Protein AF-A0A940IRR5-F1 (afdb_monomer_lite)

Foldseek 3Di:
DDDDDPPDPPFLDDLVLLLVQCVVCVVVVHHSALVSSQCCCCPVVVRPDRGDSVVSVVSNVVSVVVVVVVVVVVVVVPDDPVVVVVVVVVVVVVVVVVVVVVVVPPPPPDD

pLDDT: mean 82.93, std 15.37, range [36.69, 94.88]

Sequence (111 aa):
MTTKSNAGRPKSYSESQVAKAIGDLAMRGMEPSVENVKRHLREEQHLAINPRPEALQTMIEDILTREKEERTLRQIEALPSQATGAIDQTCELVRRQLLLGFAEGSPSTLF

Radius of gyration: 24.72 Å; chains: 1; bounding box: 40×45×76 Å

Structure (mmCIF, N/CA/C/O backbone):
data_AF-A0A940IRR5-F1
#
_entry.id   AF-A0A940IRR5-F1
#
loop_
_atom_site.group_PDB
_atom_site.id
_atom_site.type_symbol
_atom_site.label_atom_id
_atom_site.label_alt_id
_atom_site.label_comp_id
_atom_site.label_asym_id
_atom_site.label_entity_id
_atom_site.label_seq_id
_atom_site.pdbx_PDB_ins_code
_atom_site.Cartn_x
_atom_site.Cartn_y
_atom_site.Cartn_z
_atom_site.occupancy
_atom_site.B_iso_or_equiv
_atom_site.auth_seq_id
_atom_site.auth_comp_id
_atom_site.auth_asym_id
_atom_site.auth_atom_id
_atom_site.pdbx_PDB_model_num
ATOM 1 N N . MET A 1 1 ? 5.705 33.213 0.807 1.00 36.94 1 MET A N 1
ATOM 2 C CA . MET A 1 1 ? 6.625 32.167 1.301 1.00 36.94 1 MET A CA 1
ATOM 3 C C . MET A 1 1 ? 6.922 31.226 0.145 1.00 36.94 1 MET A C 1
ATOM 5 O O . MET A 1 1 ? 6.002 30.589 -0.341 1.00 36.94 1 MET A O 1
ATOM 9 N N . THR A 1 2 ? 8.148 31.231 -0.375 1.00 36.69 2 THR A N 1
ATOM 10 C CA . THR A 1 2 ? 8.557 30.463 -1.562 1.00 36.69 2 THR A CA 1
ATOM 11 C C . THR A 1 2 ? 9.267 29.182 -1.127 1.00 36.69 2 THR A C 1
ATOM 13 O O . THR A 1 2 ? 10.366 29.226 -0.576 1.00 36.69 2 THR A O 1
ATOM 16 N N . THR A 1 3 ? 8.643 28.025 -1.345 1.00 44.47 3 THR A N 1
ATOM 17 C CA . THR A 1 3 ? 9.298 26.730 -1.139 1.00 44.47 3 THR A CA 1
ATOM 18 C C . THR A 1 3 ? 10.246 26.472 -2.309 1.00 44.47 3 THR A C 1
ATOM 20 O O . THR A 1 3 ? 9.847 26.357 -3.466 1.00 44.47 3 THR A O 1
ATOM 23 N N . LYS A 1 4 ? 11.547 26.459 -2.007 1.00 41.53 4 LYS A N 1
ATOM 24 C CA . LYS A 1 4 ? 12.619 26.164 -2.961 1.00 41.53 4 LYS A CA 1
ATOM 25 C C . LYS A 1 4 ? 12.489 24.713 -3.433 1.00 41.53 4 LYS A C 1
ATOM 27 O O . LYS A 1 4 ? 12.741 23.789 -2.666 1.00 41.53 4 LYS A O 1
ATOM 32 N N . SER A 1 5 ? 12.111 24.525 -4.695 1.00 43.94 5 SER A N 1
ATOM 33 C CA . SER A 1 5 ? 12.223 23.242 -5.388 1.00 43.94 5 SER A CA 1
ATOM 34 C C . SER A 1 5 ? 13.702 22.974 -5.675 1.00 43.94 5 SER A C 1
ATOM 36 O O . SER A 1 5 ? 14.341 23.730 -6.408 1.00 43.94 5 SER A O 1
ATOM 38 N N . ASN A 1 6 ? 14.268 21.935 -5.057 1.00 45.16 6 ASN A N 1
ATOM 39 C CA . ASN A 1 6 ? 15.598 21.441 -5.401 1.00 45.16 6 ASN A CA 1
ATOM 40 C C . ASN A 1 6 ? 15.547 20.897 -6.834 1.00 45.16 6 ASN A C 1
ATOM 42 O O . ASN A 1 6 ? 15.074 19.787 -7.074 1.00 45.16 6 ASN A O 1
ATOM 46 N N . ALA A 1 7 ? 16.035 21.699 -7.780 1.00 49.59 7 ALA A N 1
ATOM 47 C CA . ALA A 1 7 ? 16.194 21.351 -9.185 1.00 49.59 7 ALA A CA 1
ATOM 48 C C . ALA A 1 7 ? 17.310 20.303 -9.365 1.00 49.59 7 ALA A C 1
ATOM 50 O O . ALA A 1 7 ? 18.400 20.589 -9.855 1.00 49.59 7 ALA A O 1
ATOM 51 N N . GLY A 1 8 ? 17.037 19.068 -8.945 1.00 52.12 8 GLY A N 1
ATOM 52 C CA . GLY A 1 8 ? 17.683 17.881 -9.491 1.00 52.12 8 GLY A CA 1
ATOM 53 C C . GLY A 1 8 ? 17.024 17.533 -10.824 1.00 52.12 8 GLY A C 1
ATOM 54 O O . GLY A 1 8 ? 15.820 17.724 -10.984 1.00 52.12 8 GLY A O 1
ATOM 55 N N . ARG A 1 9 ? 17.813 17.055 -11.793 1.00 54.06 9 ARG A N 1
ATOM 56 C CA . ARG A 1 9 ? 17.350 16.594 -13.114 1.00 54.06 9 ARG A CA 1
ATOM 57 C C . ARG A 1 9 ? 16.000 15.860 -12.991 1.00 54.06 9 ARG A C 1
ATOM 59 O O . ARG A 1 9 ? 15.927 14.941 -12.171 1.00 54.06 9 ARG A O 1
ATOM 66 N N . PRO A 1 10 ? 14.963 16.236 -13.767 1.00 58.34 10 PRO A N 1
ATOM 67 C CA . PRO A 1 10 ? 13.657 15.596 -13.668 1.00 58.34 10 PRO A CA 1
ATOM 68 C C . PRO A 1 10 ? 13.815 14.081 -13.789 1.00 58.34 10 PRO A C 1
ATOM 70 O O . PRO A 1 10 ? 14.577 13.597 -14.636 1.00 58.34 10 PRO A O 1
ATOM 73 N N . LYS A 1 11 ? 13.144 13.341 -12.895 1.00 63.94 11 LYS A N 1
ATOM 74 C CA . LYS A 1 11 ? 13.112 11.876 -12.950 1.00 63.94 11 LYS A CA 1
ATOM 75 C C . LYS A 1 11 ? 12.653 11.490 -14.355 1.00 63.94 11 LYS A C 1
ATOM 77 O O . LYS A 1 11 ? 11.693 12.059 -14.865 1.00 63.94 11 LYS A O 1
ATOM 82 N N . SER A 1 12 ? 13.357 10.555 -14.991 1.00 76.19 12 SER A N 1
ATOM 83 C CA . SER A 1 12 ? 13.001 10.116 -16.345 1.00 76.19 12 SER A CA 1
ATOM 84 C C . SER A 1 12 ? 11.649 9.406 -16.393 1.00 76.19 12 SER A C 1
ATOM 86 O O . SER A 1 12 ? 11.088 9.275 -17.473 1.00 76.19 12 SER A O 1
ATOM 88 N N . TYR A 1 13 ? 11.152 8.970 -15.234 1.00 80.94 13 TYR A N 1
ATOM 89 C CA . TYR A 1 13 ? 9.918 8.227 -15.039 1.00 80.94 13 TYR A CA 1
ATOM 90 C C . TYR A 1 13 ? 9.049 8.871 -13.947 1.00 80.94 13 TYR A C 1
ATOM 92 O O . TYR A 1 13 ? 9.570 9.514 -13.027 1.00 80.94 13 TYR A O 1
ATOM 100 N N . SER A 1 14 ? 7.732 8.681 -14.039 1.00 87.88 14 SER A N 1
ATOM 101 C CA . SER A 1 14 ? 6.746 9.131 -13.050 1.00 87.88 14 SER A CA 1
ATOM 102 C C . SER A 1 14 ? 6.296 8.005 -12.115 1.00 87.88 14 SER A C 1
ATOM 104 O O . SER 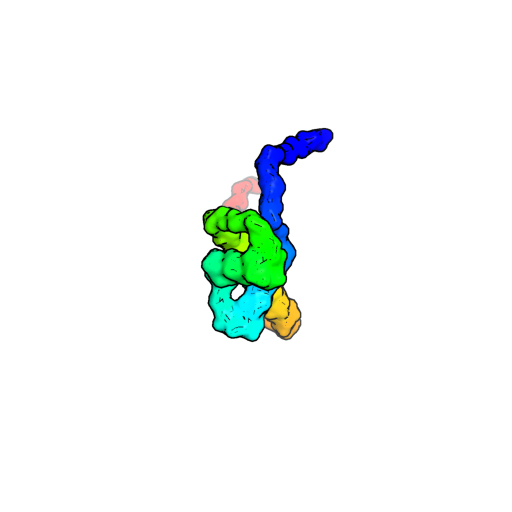A 1 14 ? 6.423 6.821 -12.419 1.00 87.88 14 SER A O 1
ATOM 106 N N . GLU A 1 15 ? 5.698 8.382 -10.986 1.00 89.31 15 GLU A N 1
ATOM 107 C CA . GLU A 1 15 ? 5.052 7.442 -10.061 1.00 89.31 15 GLU A CA 1
ATOM 108 C C . GLU A 1 15 ? 3.936 6.641 -10.748 1.00 89.31 15 GLU A C 1
ATOM 110 O O . GLU A 1 15 ? 3.858 5.429 -10.584 1.00 89.31 15 GLU A O 1
ATOM 115 N N . SER A 1 16 ? 3.139 7.284 -11.609 1.00 88.81 16 SER A N 1
ATOM 116 C CA . SER A 1 16 ? 2.077 6.617 -12.376 1.00 88.81 16 SER A CA 1
ATOM 117 C C . SER A 1 16 ? 2.598 5.536 -13.327 1.00 88.81 16 SER A C 1
ATOM 119 O O . SER A 1 16 ? 1.946 4.510 -13.510 1.00 88.81 16 SER A O 1
ATOM 121 N N . GLN A 1 17 ? 3.782 5.731 -13.912 1.00 90.31 17 GLN A N 1
ATOM 122 C CA . GLN A 1 17 ? 4.432 4.735 -14.764 1.00 90.31 17 GLN A CA 1
ATOM 123 C C . GLN A 1 17 ? 4.891 3.516 -13.959 1.00 90.31 17 GLN A C 1
ATOM 125 O O . GLN A 1 17 ? 4.718 2.380 -14.408 1.00 90.31 17 GLN A O 1
ATOM 130 N N . VAL A 1 18 ? 5.434 3.747 -12.760 1.00 91.50 18 VAL A N 1
ATOM 131 C CA . VAL A 1 18 ? 5.849 2.678 -11.841 1.00 91.50 18 VAL A CA 1
ATOM 132 C C . VAL A 1 18 ? 4.634 1.924 -11.307 1.00 91.50 18 VAL A C 1
ATOM 134 O O . VAL A 1 18 ? 4.631 0.701 -11.361 1.00 91.50 18 VAL A O 1
ATOM 137 N N . ALA A 1 19 ? 3.574 2.623 -10.895 1.00 92.19 19 ALA A N 1
ATOM 138 C CA . ALA A 1 19 ? 2.327 2.005 -10.445 1.00 92.19 19 ALA A CA 1
ATOM 139 C C . ALA A 1 19 ? 1.692 1.142 -11.545 1.00 92.19 19 ALA A C 1
ATOM 141 O O . ALA A 1 19 ? 1.315 -0.002 -11.300 1.00 92.19 19 ALA A O 1
ATOM 142 N N . LYS A 1 20 ? 1.663 1.641 -12.790 1.00 92.94 20 LYS A N 1
ATOM 143 C CA . LYS A 1 20 ? 1.204 0.855 -13.940 1.00 92.94 20 LYS A CA 1
ATOM 144 C C . LYS A 1 20 ? 2.047 -0.409 -14.131 1.00 92.94 20 LYS A C 1
ATOM 146 O O . LYS A 1 20 ? 1.489 -1.485 -14.289 1.00 92.94 20 LYS A O 1
ATOM 151 N N . ALA A 1 21 ? 3.375 -0.290 -14.076 1.00 93.25 21 ALA A N 1
ATOM 152 C CA . ALA A 1 21 ? 4.266 -1.440 -14.206 1.00 93.25 21 ALA A CA 1
ATOM 153 C C . ALA A 1 21 ? 4.046 -2.474 -13.090 1.00 93.25 21 ALA A C 1
ATOM 155 O O . ALA A 1 21 ? 4.010 -3.666 -13.368 1.00 93.25 21 ALA A O 1
ATOM 156 N N . ILE A 1 22 ? 3.863 -2.034 -11.842 1.00 94.12 22 ILE A N 1
ATOM 157 C CA . ILE A 1 22 ? 3.545 -2.918 -10.712 1.00 94.12 22 ILE A CA 1
ATOM 158 C C . ILE A 1 22 ? 2.222 -3.653 -10.965 1.00 94.12 22 ILE A C 1
ATOM 160 O O . ILE A 1 22 ? 2.175 -4.875 -10.830 1.00 94.12 22 ILE A O 1
ATOM 164 N N . GLY A 1 23 ? 1.177 -2.939 -11.394 1.00 92.56 23 GLY A N 1
ATOM 165 C CA . GLY A 1 23 ? -0.122 -3.531 -11.718 1.00 92.56 23 GLY A CA 1
ATOM 166 C C . GLY A 1 23 ? -0.052 -4.546 -12.863 1.00 92.56 23 GLY A C 1
ATOM 167 O O . GLY A 1 23 ? -0.571 -5.655 -12.742 1.00 92.56 23 GLY A O 1
ATOM 168 N N . ASP A 1 24 ? 0.647 -4.207 -13.946 1.00 92.88 24 ASP A N 1
ATOM 169 C CA . ASP A 1 24 ? 0.830 -5.082 -15.108 1.00 92.88 24 ASP A CA 1
ATOM 170 C C . ASP A 1 24 ? 1.637 -6.347 -14.749 1.00 92.88 24 ASP A C 1
ATOM 172 O O . ASP A 1 24 ? 1.298 -7.451 -15.187 1.00 92.88 24 ASP A O 1
ATOM 176 N N . LEU A 1 25 ? 2.666 -6.224 -13.901 1.00 93.69 25 LEU A N 1
ATOM 177 C CA . LEU A 1 25 ? 3.428 -7.363 -13.377 1.00 93.69 25 LEU A CA 1
ATOM 178 C C . LEU A 1 25 ? 2.576 -8.246 -12.459 1.00 93.69 25 LEU A C 1
ATOM 180 O O . LEU A 1 25 ? 2.604 -9.470 -12.601 1.00 93.69 25 LEU A O 1
ATOM 184 N N . ALA A 1 26 ? 1.772 -7.643 -11.582 1.00 91.81 26 ALA A N 1
ATOM 185 C CA . ALA A 1 26 ? 0.868 -8.365 -10.694 1.00 91.81 26 ALA A CA 1
ATOM 186 C C . ALA A 1 26 ? -0.195 -9.155 -11.477 1.00 91.81 26 ALA A C 1
ATOM 188 O O . ALA A 1 26 ? -0.440 -10.320 -11.165 1.00 91.81 26 ALA A O 1
ATOM 189 N N . MET A 1 27 ? -0.767 -8.578 -12.544 1.00 91.12 27 MET A N 1
ATOM 190 C CA . MET A 1 27 ? -1.702 -9.284 -13.438 1.00 91.12 27 MET A CA 1
ATOM 191 C C . MET A 1 27 ? -1.069 -10.501 -14.123 1.00 91.12 27 MET A C 1
ATOM 193 O O . MET A 1 27 ? -1.762 -11.465 -14.442 1.00 91.12 27 MET A O 1
ATOM 197 N N . ARG A 1 28 ? 0.250 -10.476 -14.334 1.00 91.88 28 ARG A N 1
ATOM 198 C CA . ARG A 1 28 ? 1.021 -11.583 -14.919 1.00 91.88 28 ARG A CA 1
ATOM 199 C C . ARG A 1 28 ? 1.559 -12.564 -13.873 1.00 91.88 28 ARG A C 1
ATOM 201 O O . ARG A 1 28 ? 2.284 -13.485 -14.237 1.00 91.88 28 ARG A O 1
ATOM 208 N N . GLY A 1 29 ? 1.244 -12.365 -12.592 1.00 90.44 29 GLY A N 1
ATOM 209 C CA . GLY A 1 29 ? 1.750 -13.186 -11.490 1.00 90.44 29 GLY A CA 1
ATOM 210 C C . GLY A 1 29 ? 3.256 -13.041 -11.245 1.00 90.44 29 GLY A C 1
ATOM 211 O O . GLY A 1 29 ? 3.862 -13.924 -10.644 1.00 90.44 29 GLY A O 1
ATOM 212 N N . MET A 1 30 ? 3.872 -11.958 -11.725 1.00 91.50 30 MET A N 1
ATOM 213 C CA . MET A 1 30 ? 5.287 -11.664 -11.506 1.00 91.50 30 MET A CA 1
ATOM 214 C C . MET A 1 30 ? 5.477 -10.755 -10.294 1.00 91.50 30 MET A C 1
ATOM 216 O O . MET A 1 30 ? 4.700 -9.831 -10.060 1.00 91.50 30 MET A O 1
ATOM 220 N N . GLU A 1 31 ? 6.559 -10.979 -9.551 1.00 90.69 31 GLU A N 1
ATOM 221 C CA . GLU A 1 31 ? 6.919 -10.131 -8.418 1.00 90.69 31 GLU A CA 1
ATOM 222 C C . GLU A 1 31 ? 7.383 -8.737 -8.894 1.00 90.69 31 GLU A C 1
ATOM 224 O O . GLU A 1 31 ? 8.203 -8.651 -9.821 1.00 90.69 31 GLU A O 1
ATOM 229 N N . PRO A 1 32 ? 6.912 -7.639 -8.272 1.00 89.44 32 PRO A N 1
ATOM 230 C CA . PRO A 1 32 ? 7.291 -6.271 -8.623 1.00 89.44 32 PRO A CA 1
ATOM 231 C C . PRO A 1 32 ? 8.694 -5.902 -8.104 1.00 89.44 32 PRO A C 1
ATOM 233 O O . PRO A 1 32 ? 8.873 -4.949 -7.352 1.00 89.44 32 PRO A O 1
ATOM 236 N N . SER A 1 33 ? 9.717 -6.652 -8.514 1.00 92.44 33 SER A N 1
ATOM 237 C CA . SER A 1 33 ? 11.116 -6.350 -8.202 1.00 92.44 33 SER A CA 1
ATOM 238 C C . SER A 1 33 ? 11.639 -5.174 -9.034 1.00 92.44 33 SER A C 1
ATOM 240 O O . SER A 1 33 ? 11.137 -4.882 -10.124 1.00 92.44 33 SER A O 1
ATOM 242 N N . VAL A 1 34 ? 12.710 -4.525 -8.563 1.00 91.88 34 VAL A N 1
ATOM 243 C CA . VAL A 1 34 ? 13.387 -3.433 -9.289 1.00 91.88 34 VAL A CA 1
ATOM 244 C C . VAL A 1 34 ? 13.742 -3.849 -10.717 1.00 91.88 34 VAL A C 1
ATOM 246 O O . VAL A 1 34 ? 13.581 -3.060 -11.644 1.00 91.88 34 VAL A O 1
ATOM 249 N N . GLU A 1 35 ? 14.201 -5.086 -10.913 1.00 92.38 35 GLU A N 1
ATOM 250 C CA . GLU A 1 35 ? 14.565 -5.617 -12.227 1.00 92.38 35 GLU A CA 1
ATOM 251 C C . GLU A 1 35 ? 13.346 -5.779 -13.140 1.00 92.38 35 GLU A C 1
ATOM 253 O O . GLU A 1 35 ? 13.360 -5.291 -14.272 1.00 92.38 35 GLU A O 1
ATOM 258 N N . ASN A 1 36 ? 12.268 -6.380 -12.633 1.00 92.00 36 ASN A N 1
ATOM 259 C CA . ASN A 1 36 ? 11.046 -6.596 -13.403 1.00 92.00 36 ASN A CA 1
ATOM 260 C C . ASN A 1 36 ? 10.368 -5.275 -13.776 1.00 92.00 36 ASN A C 1
ATOM 262 O O . ASN A 1 36 ? 9.977 -5.086 -14.928 1.00 92.00 36 ASN A O 1
ATOM 266 N N . VAL A 1 37 ? 10.286 -4.334 -12.833 1.00 91.06 37 VAL A N 1
ATOM 267 C CA . VAL A 1 37 ? 9.712 -3.002 -13.063 1.00 91.06 37 VAL A CA 1
ATOM 268 C C . VAL A 1 37 ? 10.565 -2.219 -14.056 1.00 91.06 37 VAL A C 1
ATOM 270 O O . VAL A 1 37 ? 10.045 -1.624 -14.995 1.00 91.06 37 VAL A O 1
ATOM 273 N N . LYS A 1 38 ? 11.891 -2.253 -13.916 1.00 90.94 38 LYS A N 1
ATOM 274 C CA . LYS A 1 38 ? 12.818 -1.599 -14.846 1.00 90.94 38 LYS A CA 1
ATOM 275 C C . LYS A 1 38 ? 12.723 -2.170 -16.260 1.00 90.94 38 LYS A C 1
ATOM 277 O O . LYS A 1 38 ? 12.728 -1.398 -17.220 1.00 90.94 38 LYS A O 1
ATOM 282 N N . ARG A 1 39 ? 12.615 -3.496 -16.387 1.00 90.19 39 ARG A N 1
ATOM 283 C CA . ARG A 1 39 ? 12.383 -4.180 -17.663 1.00 90.19 39 ARG A CA 1
ATOM 284 C C . ARG A 1 39 ? 11.075 -3.706 -18.290 1.00 90.19 39 ARG A C 1
ATOM 286 O O . ARG A 1 39 ? 11.091 -3.227 -19.418 1.00 90.19 39 ARG A O 1
ATOM 293 N N . HIS A 1 40 ? 9.988 -3.716 -17.522 1.00 91.94 40 HIS A N 1
ATOM 294 C CA . HIS A 1 40 ? 8.676 -3.256 -17.972 1.00 91.94 40 HIS A CA 1
ATOM 295 C C . HIS A 1 40 ? 8.687 -1.785 -18.422 1.00 91.94 40 HIS A C 1
ATOM 297 O O . HIS A 1 40 ? 8.161 -1.440 -19.478 1.00 91.94 40 HIS A O 1
ATOM 303 N N . LEU A 1 41 ? 9.327 -0.895 -17.657 1.00 90.50 41 LEU A N 1
ATOM 304 C CA . LEU A 1 41 ? 9.450 0.522 -18.013 1.00 90.50 41 LEU A CA 1
ATOM 305 C C . LEU A 1 41 ? 10.207 0.721 -19.334 1.00 90.50 41 LEU A C 1
ATOM 307 O O . LEU A 1 41 ? 9.844 1.581 -20.135 1.00 90.50 41 LEU A O 1
ATOM 311 N N . ARG A 1 42 ? 11.252 -0.071 -19.584 1.00 88.94 42 ARG A N 1
ATOM 312 C CA . ARG A 1 42 ? 12.037 0.011 -20.820 1.00 88.94 42 ARG A CA 1
ATOM 313 C C . ARG A 1 42 ? 11.293 -0.584 -22.017 1.00 88.94 42 ARG A C 1
ATOM 315 O O . ARG A 1 42 ? 11.253 0.044 -23.071 1.00 88.94 42 ARG A O 1
ATOM 322 N N . GLU A 1 43 ? 10.766 -1.792 -21.869 1.00 89.06 43 GLU A N 1
ATOM 323 C CA . GLU A 1 43 ? 10.223 -2.583 -22.978 1.00 89.06 43 GLU A CA 1
ATOM 324 C C . GLU A 1 43 ? 8.809 -2.142 -23.356 1.00 89.06 43 GLU A C 1
ATOM 326 O O . GLU A 1 43 ? 8.510 -1.997 -24.538 1.00 89.06 43 GLU A O 1
ATOM 331 N N . GLU A 1 44 ? 7.966 -1.860 -22.363 1.00 87.50 44 GLU A N 1
ATOM 332 C CA . GLU A 1 44 ? 6.532 -1.620 -22.576 1.00 87.50 44 GLU A CA 1
ATOM 333 C C . GLU A 1 44 ? 6.149 -0.146 -22.477 1.00 87.50 44 GLU A C 1
ATOM 335 O O . GLU A 1 44 ? 5.145 0.282 -23.041 1.00 87.50 44 GLU A O 1
ATOM 340 N N . GLN A 1 45 ? 6.944 0.649 -21.759 1.00 86.12 45 GLN A N 1
ATOM 341 C CA . GLN A 1 45 ? 6.720 2.091 -21.614 1.00 86.12 45 GLN A CA 1
ATOM 342 C C . GLN A 1 45 ? 7.790 2.936 -22.321 1.00 86.12 45 GLN A C 1
ATOM 344 O O . GLN A 1 45 ? 7.797 4.159 -22.188 1.00 86.12 45 GLN A O 1
ATOM 349 N N . HIS A 1 46 ? 8.677 2.287 -23.086 1.00 85.69 46 HIS A N 1
ATOM 350 C CA . HIS A 1 46 ? 9.705 2.903 -23.932 1.00 85.69 46 HIS A CA 1
ATOM 351 C C . HIS A 1 46 ? 10.572 3.952 -23.216 1.00 85.69 46 HIS A C 1
ATOM 353 O O . HIS A 1 46 ? 10.958 4.975 -23.790 1.00 85.69 46 HIS A O 1
ATOM 359 N N . LEU A 1 47 ? 10.900 3.703 -21.946 1.00 84.81 47 LEU A N 1
ATOM 360 C CA . LEU A 1 47 ? 11.713 4.611 -21.150 1.00 84.81 47 LEU A CA 1
ATOM 361 C C . LEU A 1 47 ? 13.148 4.698 -21.703 1.00 84.81 47 LEU A C 1
ATOM 363 O O . LEU A 1 47 ? 13.924 3.744 -21.627 1.00 84.81 47 LEU A O 1
ATOM 367 N N . ALA A 1 48 ? 13.524 5.874 -22.214 1.00 79.00 48 ALA A N 1
ATOM 368 C CA . ALA A 1 48 ? 14.828 6.097 -22.846 1.00 79.00 48 ALA A CA 1
ATOM 369 C C . ALA A 1 48 ? 16.012 6.043 -21.861 1.00 79.00 48 ALA A C 1
ATOM 371 O O . ALA A 1 48 ? 17.119 5.647 -22.225 1.00 79.00 48 ALA A O 1
ATOM 372 N N . ILE A 1 49 ? 15.797 6.452 -20.606 1.00 82.31 49 ILE A N 1
ATOM 373 C CA . ILE A 1 49 ? 16.847 6.543 -19.584 1.00 82.31 49 ILE A CA 1
ATOM 374 C C . ILE A 1 49 ? 16.611 5.489 -18.517 1.00 82.31 49 ILE A C 1
ATOM 376 O O . ILE A 1 49 ? 15.545 5.430 -17.907 1.00 82.31 49 ILE A O 1
ATOM 380 N N . ASN A 1 50 ? 17.657 4.716 -18.241 1.00 80.25 50 ASN A N 1
ATOM 381 C CA . ASN A 1 50 ? 17.606 3.666 -17.241 1.00 80.25 50 ASN A CA 1
ATOM 382 C C . ASN A 1 50 ? 17.399 4.261 -15.831 1.00 80.25 50 ASN A C 1
ATOM 384 O O . ASN A 1 50 ? 18.216 5.087 -15.409 1.00 80.25 50 ASN A O 1
ATOM 388 N N . PRO A 1 51 ? 16.352 3.858 -15.092 1.00 81.44 51 PRO A N 1
ATOM 389 C CA . PRO A 1 51 ? 16.100 4.361 -13.750 1.00 81.44 51 PRO A CA 1
ATOM 390 C C . PRO A 1 51 ? 17.206 3.903 -12.792 1.00 81.44 51 PRO A C 1
ATOM 392 O O . PRO A 1 51 ? 17.775 2.814 -12.937 1.00 81.44 51 PRO A O 1
ATOM 395 N N . ARG A 1 52 ? 17.526 4.754 -11.809 1.00 86.19 52 ARG A N 1
ATOM 396 C CA . ARG A 1 52 ? 18.482 4.416 -10.748 1.00 86.19 52 ARG A CA 1
ATOM 397 C C . ARG A 1 52 ? 17.854 3.349 -9.840 1.00 86.19 52 ARG A C 1
ATOM 399 O O . ARG A 1 52 ? 16.743 3.595 -9.376 1.00 86.19 52 ARG A O 1
ATOM 406 N N . PRO A 1 53 ? 18.533 2.218 -9.569 1.00 86.88 53 PRO A N 1
ATOM 407 C CA . PRO A 1 53 ? 17.953 1.109 -8.809 1.00 86.88 53 PRO A CA 1
ATOM 408 C C . PRO A 1 53 ? 17.415 1.521 -7.437 1.00 86.88 53 PRO A C 1
ATOM 410 O O . PRO A 1 53 ? 16.260 1.250 -7.148 1.00 86.88 53 PRO A O 1
ATOM 413 N N . GLU A 1 54 ? 18.205 2.255 -6.651 1.00 88.38 54 GLU A N 1
ATOM 414 C CA . GLU A 1 54 ? 17.835 2.698 -5.296 1.00 88.38 54 GLU A CA 1
ATOM 415 C C . GLU A 1 54 ? 16.583 3.586 -5.301 1.00 88.38 54 GLU A C 1
ATOM 417 O O . GLU A 1 54 ? 15.623 3.337 -4.583 1.00 88.38 54 GLU A O 1
ATOM 422 N N . ALA A 1 55 ? 16.549 4.595 -6.179 1.00 87.00 55 ALA A N 1
ATOM 423 C CA . ALA A 1 55 ? 15.414 5.513 -6.277 1.00 87.00 55 ALA A CA 1
ATOM 424 C C . ALA A 1 55 ? 14.146 4.839 -6.828 1.00 87.00 55 ALA A C 1
ATOM 426 O O . ALA A 1 55 ? 13.035 5.291 -6.552 1.00 87.00 55 ALA A O 1
ATOM 427 N N . LEU A 1 56 ? 14.304 3.802 -7.654 1.00 89.88 56 LEU A N 1
ATOM 428 C CA . LEU A 1 56 ? 13.191 2.994 -8.139 1.00 89.88 56 LEU A CA 1
ATOM 429 C C . LEU A 1 56 ? 12.681 2.060 -7.039 1.00 89.88 56 LEU A C 1
ATOM 431 O O . LEU A 1 56 ? 11.473 1.944 -6.884 1.00 89.88 56 LEU A O 1
ATOM 435 N N . GLN A 1 57 ? 13.578 1.463 -6.255 1.00 92.31 57 GLN A N 1
ATOM 436 C CA . GLN A 1 57 ? 13.226 0.608 -5.127 1.00 92.31 57 GLN A CA 1
ATOM 437 C C . GLN A 1 57 ? 12.371 1.354 -4.103 1.00 92.31 57 GLN A C 1
ATOM 439 O O . GLN A 1 57 ? 11.273 0.899 -3.808 1.00 92.31 57 GLN A O 1
ATOM 444 N N . THR A 1 58 ? 12.812 2.532 -3.646 1.00 90.62 58 THR A N 1
ATOM 445 C CA . THR A 1 58 ? 12.026 3.348 -2.705 1.00 90.62 58 THR A CA 1
ATOM 446 C C . THR A 1 58 ? 10.636 3.658 -3.259 1.00 90.62 58 THR A C 1
ATOM 448 O O . THR A 1 58 ? 9.645 3.545 -2.554 1.00 90.62 58 THR A O 1
ATOM 451 N N . MET A 1 59 ? 10.538 3.988 -4.551 1.00 91.00 59 MET A N 1
ATOM 452 C CA . MET A 1 59 ? 9.245 4.283 -5.172 1.00 91.00 59 MET A CA 1
ATOM 453 C C . MET A 1 59 ? 8.335 3.052 -5.256 1.00 91.00 59 MET A C 1
ATOM 455 O O . MET A 1 59 ? 7.130 3.179 -5.067 1.00 91.00 59 MET A O 1
ATOM 459 N N . ILE A 1 60 ? 8.891 1.872 -5.541 1.00 92.94 60 ILE A N 1
ATOM 460 C CA . ILE A 1 60 ? 8.134 0.616 -5.532 1.00 92.94 60 ILE A CA 1
ATOM 461 C C . ILE A 1 60 ? 7.619 0.328 -4.117 1.00 92.94 60 ILE A C 1
ATOM 463 O O . ILE A 1 60 ? 6.438 0.040 -3.951 1.00 92.94 60 ILE A O 1
ATOM 467 N N . GLU A 1 61 ? 8.482 0.441 -3.107 1.00 93.81 61 GLU A N 1
ATOM 468 C CA . GLU A 1 61 ? 8.128 0.218 -1.700 1.00 93.81 61 GLU A CA 1
ATOM 469 C C . GLU A 1 61 ? 7.033 1.185 -1.229 1.00 93.81 61 GLU A C 1
ATOM 471 O O . GLU A 1 61 ? 6.057 0.749 -0.614 1.00 93.81 61 GLU A O 1
ATOM 476 N N . ASP A 1 62 ? 7.141 2.469 -1.580 1.00 93.00 62 ASP A N 1
ATOM 477 C CA . ASP A 1 62 ? 6.134 3.487 -1.267 1.00 93.00 62 ASP A CA 1
ATOM 478 C C . ASP A 1 62 ? 4.771 3.140 -1.887 1.00 93.00 62 ASP A C 1
ATOM 480 O O . ASP A 1 62 ? 3.743 3.203 -1.209 1.00 93.00 62 ASP A O 1
ATOM 484 N N . ILE A 1 63 ? 4.749 2.744 -3.166 1.00 92.69 63 ILE A N 1
ATOM 485 C CA . ILE A 1 63 ? 3.511 2.380 -3.871 1.00 92.69 63 ILE A CA 1
ATOM 486 C C . ILE A 1 63 ? 2.884 1.133 -3.242 1.00 92.69 63 ILE A C 1
ATOM 488 O O . ILE A 1 63 ? 1.701 1.147 -2.906 1.00 92.69 63 ILE A O 1
ATOM 492 N N . LEU A 1 64 ? 3.668 0.073 -3.025 1.00 92.06 64 LEU A N 1
ATOM 493 C CA . LEU A 1 64 ? 3.169 -1.175 -2.441 1.00 92.06 64 LEU A CA 1
ATOM 494 C C . LEU A 1 64 ? 2.657 -0.980 -1.009 1.00 92.06 64 LEU A C 1
ATOM 496 O O . LEU A 1 64 ? 1.667 -1.599 -0.614 1.00 92.06 64 LEU A O 1
ATOM 500 N N . THR A 1 65 ? 3.306 -0.112 -0.233 1.00 93.31 65 THR A N 1
ATOM 501 C CA . THR A 1 65 ? 2.866 0.223 1.127 1.00 93.31 65 THR A CA 1
ATOM 502 C C . THR A 1 65 ? 1.520 0.937 1.095 1.00 93.31 65 THR A C 1
ATOM 504 O O . THR A 1 65 ? 0.599 0.511 1.792 1.00 93.31 65 THR A O 1
ATOM 507 N N . ARG A 1 66 ? 1.357 1.944 0.227 1.00 90.94 66 ARG A N 1
ATOM 508 C CA . ARG A 1 66 ? 0.075 2.646 0.057 1.00 90.94 66 ARG A CA 1
ATOM 509 C C . ARG A 1 66 ? -1.036 1.715 -0.418 1.00 90.94 66 ARG A C 1
ATOM 511 O O . ARG A 1 66 ? -2.122 1.734 0.147 1.00 90.94 66 ARG A O 1
ATOM 518 N N . GLU A 1 67 ? -0.773 0.846 -1.395 1.00 89.94 67 GLU A N 1
ATOM 519 C CA . GLU A 1 67 ? -1.766 -0.133 -1.859 1.00 89.94 67 GLU A CA 1
ATOM 520 C C . GLU A 1 67 ? -2.188 -1.104 -0.748 1.00 89.94 67 GLU A C 1
ATOM 522 O O . GLU A 1 67 ? -3.359 -1.482 -0.643 1.00 89.94 67 GLU A O 1
ATOM 527 N N . LYS A 1 68 ? -1.243 -1.512 0.107 1.00 90.56 68 LYS A N 1
ATOM 528 C CA . LYS A 1 68 ? -1.527 -2.357 1.270 1.00 90.56 68 LYS A CA 1
ATOM 529 C C . LYS A 1 68 ? -2.371 -1.620 2.308 1.00 90.56 68 LYS A C 1
ATOM 531 O O . LYS A 1 68 ? -3.311 -2.212 2.843 1.00 90.56 68 LYS A O 1
ATOM 536 N N . GLU A 1 69 ? -2.057 -0.362 2.594 1.00 92.56 69 GLU A N 1
ATOM 537 C CA . GLU A 1 69 ? -2.839 0.487 3.497 1.00 92.56 69 GLU A CA 1
ATOM 538 C C . GLU A 1 69 ? -4.258 0.685 2.967 1.00 92.56 69 GLU A C 1
ATOM 540 O O . GLU A 1 69 ? -5.215 0.387 3.677 1.00 92.56 69 GLU A O 1
ATOM 545 N N . GLU A 1 70 ? -4.417 1.062 1.698 1.00 90.62 70 GLU A N 1
ATOM 546 C CA . GLU A 1 70 ? -5.728 1.199 1.059 1.00 90.62 70 GLU A CA 1
ATOM 547 C C . GLU A 1 70 ? -6.526 -0.106 1.091 1.00 90.62 70 GLU A C 1
ATOM 549 O O .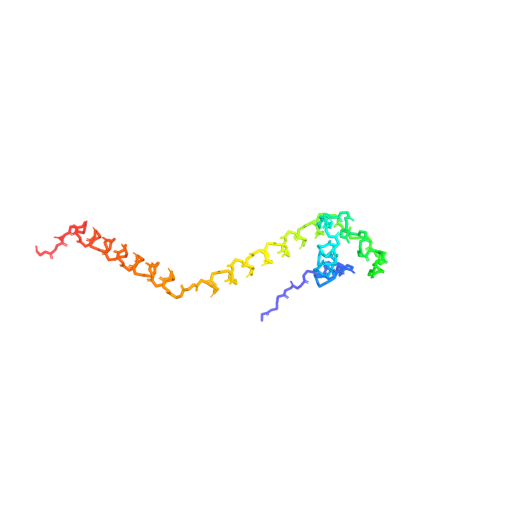 GLU A 1 70 ? -7.721 -0.102 1.386 1.00 90.62 70 GLU A O 1
ATOM 554 N N . ARG A 1 71 ? -5.881 -1.249 0.826 1.00 89.00 71 ARG A N 1
ATOM 555 C CA . ARG A 1 71 ? -6.533 -2.561 0.934 1.00 89.00 71 ARG A CA 1
ATOM 556 C C . ARG A 1 71 ? -6.990 -2.835 2.364 1.00 89.00 71 ARG A C 1
ATOM 558 O O . ARG A 1 71 ? -8.095 -3.336 2.553 1.00 89.00 71 ARG A O 1
ATOM 565 N N . THR A 1 72 ? -6.159 -2.510 3.349 1.00 90.56 72 THR A N 1
ATOM 566 C CA . THR A 1 72 ? -6.482 -2.683 4.770 1.00 90.56 72 THR A CA 1
ATOM 567 C C . THR A 1 72 ? -7.667 -1.801 5.158 1.00 90.56 72 THR A C 1
ATOM 569 O O . THR A 1 72 ? -8.606 -2.284 5.781 1.00 90.56 72 THR A O 1
ATOM 572 N N . LEU A 1 73 ? -7.684 -0.540 4.721 1.00 90.56 73 LEU A N 1
ATOM 573 C CA . LEU A 1 73 ? -8.800 0.378 4.946 1.00 90.56 73 LEU A CA 1
ATOM 574 C C . LEU A 1 73 ? -10.093 -0.138 4.315 1.00 90.56 73 LEU A C 1
ATOM 576 O O . LEU A 1 73 ? -11.107 -0.208 4.998 1.00 90.56 73 LEU A O 1
ATOM 580 N N . ARG A 1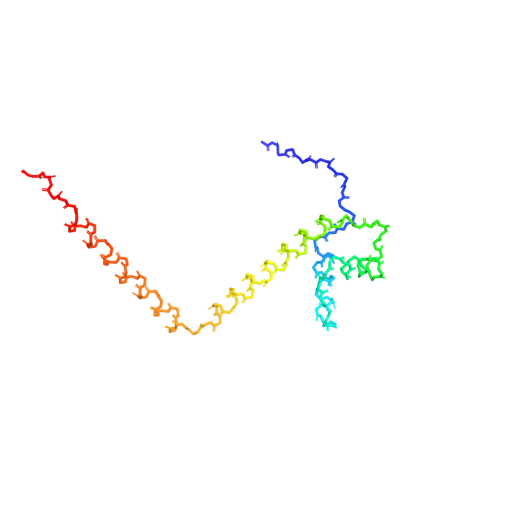 74 ? -10.053 -0.608 3.063 1.00 90.12 74 ARG A N 1
ATOM 581 C CA . ARG A 1 74 ? -11.225 -1.222 2.414 1.00 90.12 74 ARG A CA 1
ATOM 582 C C . ARG A 1 74 ? -11.718 -2.462 3.156 1.00 90.12 74 ARG A C 1
ATOM 584 O O . ARG A 1 74 ? -12.918 -2.696 3.221 1.00 90.12 74 ARG A O 1
ATOM 591 N N . GLN A 1 75 ? -10.812 -3.269 3.711 1.00 88.75 75 GLN A N 1
ATOM 592 C CA . GLN A 1 75 ? -11.188 -4.414 4.542 1.00 88.75 75 GLN A CA 1
ATOM 593 C C . GLN A 1 75 ? -11.865 -3.972 5.839 1.00 88.75 75 GLN A C 1
ATOM 595 O O . GLN A 1 75 ? -12.852 -4.589 6.224 1.00 88.75 75 GLN A O 1
ATOM 600 N N . ILE A 1 76 ? -11.370 -2.907 6.478 1.00 86.75 76 ILE A N 1
ATOM 601 C CA . ILE A 1 76 ? -11.984 -2.310 7.671 1.00 86.75 76 ILE A CA 1
ATOM 602 C C . ILE A 1 76 ? -13.375 -1.753 7.340 1.00 86.75 76 ILE A C 1
ATOM 604 O O . ILE A 1 76 ? -14.321 -2.028 8.068 1.00 86.75 76 ILE A O 1
ATOM 608 N N . GLU A 1 77 ? -13.526 -1.024 6.233 1.00 86.62 77 GLU A N 1
ATOM 609 C CA . GLU A 1 77 ? -14.816 -0.487 5.772 1.00 86.62 77 GLU A CA 1
ATOM 610 C C . GLU A 1 77 ? -15.821 -1.588 5.414 1.00 86.62 77 GLU A C 1
ATOM 612 O O . GLU A 1 77 ? -17.023 -1.420 5.603 1.00 86.62 77 GLU A O 1
ATOM 617 N N . ALA A 1 78 ? -15.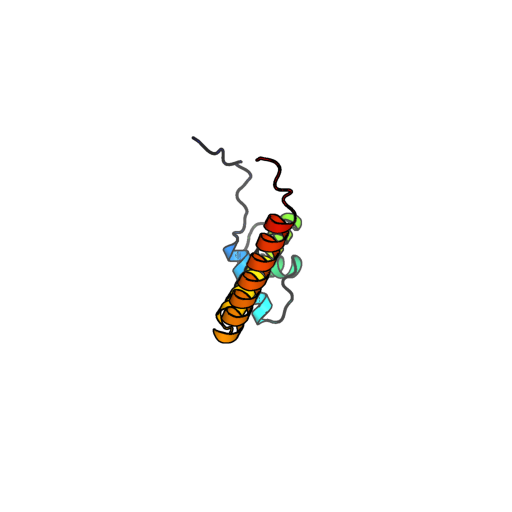336 -2.726 4.916 1.00 87.69 78 ALA A N 1
ATOM 618 C CA . ALA A 1 78 ? -16.162 -3.888 4.615 1.00 87.69 78 ALA A CA 1
ATOM 619 C C . ALA A 1 78 ? -16.579 -4.683 5.867 1.00 87.69 78 ALA A C 1
ATOM 621 O O . ALA A 1 78 ? -17.378 -5.618 5.748 1.00 87.69 78 ALA A O 1
ATOM 622 N N . LEU A 1 79 ? -16.053 -4.360 7.056 1.00 88.25 79 LEU A N 1
ATOM 623 C CA . LEU A 1 79 ? -16.477 -5.023 8.285 1.00 88.25 79 LEU A CA 1
ATOM 624 C C . LEU A 1 79 ? -17.947 -4.697 8.590 1.00 88.25 79 LEU A C 1
ATOM 626 O O . LEU A 1 79 ? -18.395 -3.563 8.412 1.00 88.25 79 LEU A O 1
ATOM 630 N N . PRO A 1 80 ? -18.717 -5.671 9.103 1.00 88.75 80 PRO A N 1
ATOM 631 C CA . PRO A 1 80 ? -20.072 -5.405 9.553 1.00 88.75 80 PRO A CA 1
ATOM 632 C C . PRO A 1 80 ? -20.052 -4.384 10.695 1.00 88.75 80 PRO A C 1
ATOM 634 O O . PRO A 1 80 ? -19.206 -4.452 11.588 1.00 88.75 80 PRO A O 1
ATOM 637 N N . SER A 1 81 ? -21.039 -3.489 10.719 1.00 82.62 81 SER A N 1
ATOM 638 C CA . SER A 1 81 ? -21.162 -2.425 11.730 1.00 82.62 81 SER A CA 1
ATOM 639 C C . SER A 1 81 ? -21.194 -2.935 13.175 1.00 82.62 81 SER A C 1
ATOM 641 O O . SER A 1 81 ? -20.852 -2.215 14.107 1.00 82.62 81 SER A O 1
ATOM 643 N N . GLN A 1 82 ? -21.577 -4.196 13.378 1.00 81.88 82 GLN A N 1
ATOM 644 C CA . GLN A 1 82 ? -21.523 -4.865 14.678 1.00 81.88 82 GLN A CA 1
ATOM 645 C C . GLN A 1 82 ? -20.082 -5.068 15.172 1.00 81.88 82 GLN A C 1
ATOM 647 O O . GLN A 1 82 ? -19.827 -4.940 16.366 1.00 81.88 82 GLN A O 1
ATOM 652 N N . ALA A 1 83 ? -19.137 -5.358 14.271 1.00 80.81 83 ALA A N 1
ATOM 653 C CA . ALA A 1 83 ? -17.732 -5.547 14.618 1.00 80.81 83 ALA A CA 1
ATOM 654 C C . ALA A 1 83 ? -17.066 -4.216 14.991 1.00 80.81 83 ALA A C 1
ATOM 656 O O . ALA A 1 83 ? -16.355 -4.148 15.991 1.00 80.81 83 ALA A O 1
ATOM 657 N N . THR A 1 84 ? -17.343 -3.146 14.239 1.00 81.50 84 THR A N 1
ATOM 658 C CA . THR A 1 84 ? -16.838 -1.804 14.566 1.00 81.50 84 THR A CA 1
ATOM 659 C C . THR A 1 84 ? -17.491 -1.257 15.836 1.00 81.50 84 THR A C 1
ATOM 661 O O . THR A 1 84 ? -16.789 -0.791 16.728 1.00 81.50 84 THR A O 1
ATOM 664 N N . GLY A 1 85 ? -18.804 -1.441 16.004 1.00 83.06 85 GLY A N 1
ATOM 665 C CA . GLY A 1 85 ? -19.521 -1.020 17.209 1.00 83.06 85 GLY A CA 1
ATOM 666 C C . GLY A 1 85 ? -19.059 -1.727 18.491 1.00 83.06 85 GLY A C 1
ATOM 667 O O . GLY A 1 85 ? -18.991 -1.097 19.545 1.00 83.06 85 GLY A O 1
ATOM 668 N N . ALA A 1 86 ? -18.693 -3.012 18.425 1.00 86.81 86 ALA A N 1
ATOM 669 C CA . ALA A 1 86 ? -18.121 -3.729 19.570 1.00 86.81 86 ALA A CA 1
ATOM 670 C C . ALA A 1 86 ? -16.743 -3.174 19.980 1.00 86.81 86 ALA A C 1
ATOM 672 O O . ALA A 1 86 ? -16.437 -3.072 21.174 1.00 86.81 86 ALA A O 1
ATOM 673 N N . ILE A 1 87 ? -15.920 -2.782 19.002 1.00 89.62 87 ILE A N 1
ATOM 674 C CA . ILE A 1 87 ? -14.631 -2.124 19.251 1.00 89.62 87 ILE A CA 1
ATOM 675 C C . ILE A 1 87 ? -14.857 -0.757 19.905 1.00 89.62 87 ILE A C 1
ATOM 677 O O . ILE A 1 87 ? -14.251 -0.481 20.939 1.00 89.62 87 ILE A O 1
ATOM 681 N N . ASP A 1 88 ? -15.777 0.054 19.381 1.00 90.25 88 ASP A N 1
ATOM 682 C CA . ASP A 1 88 ? -16.090 1.380 19.932 1.00 90.25 88 ASP A CA 1
ATOM 683 C C . ASP A 1 88 ? -16.564 1.300 21.390 1.00 90.25 88 ASP A C 1
ATOM 685 O O . ASP A 1 88 ? -16.089 2.041 22.255 1.00 90.25 88 ASP A O 1
ATOM 689 N N . GLN A 1 89 ? -17.447 0.345 21.697 1.00 90.50 89 GLN A N 1
ATOM 690 C CA . GLN A 1 89 ? -17.914 0.099 23.064 1.00 90.50 89 GLN A CA 1
ATOM 691 C C . GLN A 1 89 ? -16.771 -0.309 24.000 1.00 90.50 89 GLN A C 1
ATOM 693 O O . GLN A 1 89 ? -16.703 0.153 25.140 1.00 90.50 89 GLN A O 1
ATOM 698 N N . THR A 1 90 ? -15.851 -1.146 23.520 1.00 92.75 90 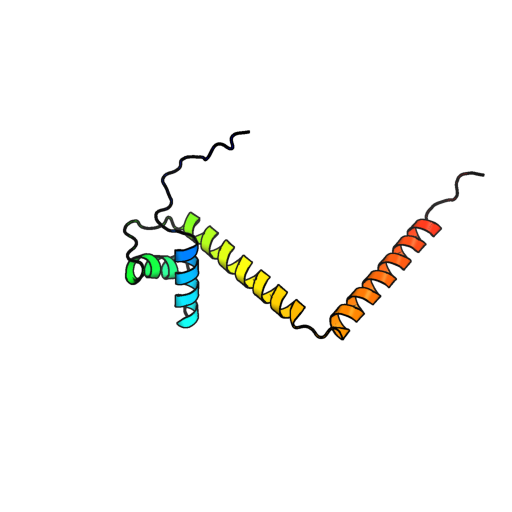THR A N 1
ATOM 699 C CA . THR A 1 90 ? -14.679 -1.568 24.297 1.00 92.75 90 THR A CA 1
ATOM 700 C C . THR A 1 90 ? -13.758 -0.380 24.578 1.00 92.75 90 THR A C 1
ATOM 702 O O . THR A 1 90 ? -13.333 -0.189 25.718 1.00 92.75 90 THR A O 1
ATOM 705 N N . CYS A 1 91 ? -13.500 0.463 23.577 1.00 93.94 91 CYS A N 1
ATOM 706 C CA . CYS A 1 91 ? -12.709 1.684 23.727 1.00 93.94 91 CYS A CA 1
ATOM 707 C C . CYS A 1 91 ? -13.323 2.644 24.757 1.00 93.94 91 CYS A C 1
ATOM 709 O O . CYS A 1 91 ? -12.606 3.175 25.605 1.00 93.94 91 CYS A O 1
ATOM 711 N N . GLU A 1 92 ? -14.645 2.827 24.734 1.00 94.56 92 GLU A N 1
ATOM 712 C CA . GLU A 1 92 ? -15.366 3.642 25.719 1.00 94.56 92 GLU A CA 1
ATOM 713 C C . GLU A 1 92 ? -15.232 3.094 27.146 1.00 94.56 92 GLU A C 1
ATOM 715 O O . GLU A 1 92 ? -14.979 3.852 28.086 1.00 94.56 92 GLU A O 1
ATOM 720 N N . LEU A 1 93 ? -15.348 1.776 27.327 1.00 94.25 93 LEU A N 1
ATOM 721 C CA . LEU A 1 93 ? -15.182 1.143 28.638 1.00 94.25 93 LEU A CA 1
ATOM 722 C C . LEU A 1 93 ? -13.755 1.297 29.170 1.00 94.25 93 LEU A C 1
ATOM 724 O O . LEU A 1 93 ? -13.571 1.708 30.316 1.00 94.25 93 LEU A O 1
ATOM 728 N N . VAL A 1 94 ? -12.746 1.034 28.335 1.00 94.88 94 VAL A N 1
ATOM 729 C CA . VAL A 1 94 ? -11.333 1.205 28.709 1.00 94.88 94 VAL A CA 1
ATOM 730 C C . VAL A 1 94 ? -11.046 2.661 29.064 1.00 94.88 94 VAL A C 1
ATOM 732 O O . VAL A 1 94 ? -10.423 2.934 30.090 1.00 94.88 94 VAL A O 1
ATOM 735 N N . ARG A 1 95 ? -11.553 3.612 28.272 1.00 94.31 95 ARG A N 1
ATOM 736 C CA . ARG A 1 95 ? -11.421 5.045 28.550 1.00 94.31 95 ARG A CA 1
ATOM 737 C C . ARG A 1 95 ? -12.005 5.410 29.913 1.00 94.31 95 ARG A C 1
ATOM 739 O O . ARG A 1 95 ? -11.342 6.098 30.686 1.00 94.31 95 ARG A O 1
ATOM 746 N N . ARG A 1 96 ? -13.221 4.951 30.221 1.00 92.94 96 ARG A N 1
ATOM 747 C CA . ARG A 1 96 ? -13.864 5.197 31.522 1.00 92.94 96 ARG A CA 1
ATOM 748 C C . ARG A 1 96 ? -13.053 4.610 32.668 1.00 92.94 96 ARG A C 1
ATOM 750 O O . ARG A 1 96 ? -12.840 5.301 33.657 1.00 92.94 96 ARG A O 1
ATOM 757 N N . GLN A 1 97 ? -12.559 3.385 32.516 1.00 91.31 97 GLN A N 1
ATOM 758 C CA . GLN A 1 97 ? -11.776 2.727 33.558 1.00 91.31 97 GLN A CA 1
ATOM 759 C C . GLN A 1 97 ? -10.446 3.443 33.823 1.00 91.31 97 GLN A C 1
ATOM 761 O O . GLN A 1 97 ? -10.061 3.613 34.976 1.00 91.31 97 GL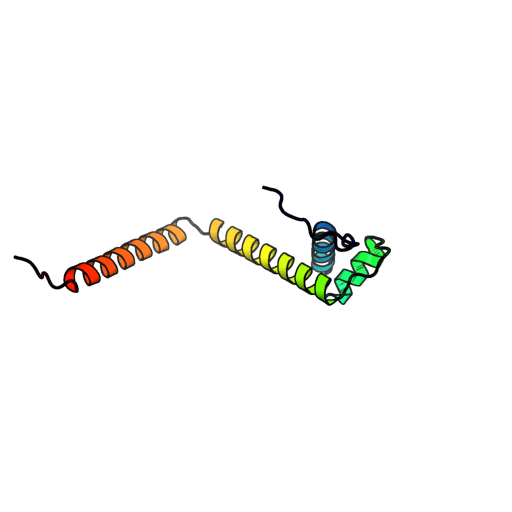N A O 1
ATOM 766 N N . LEU A 1 98 ? -9.769 3.915 32.772 1.00 91.44 98 LEU A N 1
ATOM 767 C CA . LEU A 1 98 ? -8.551 4.717 32.908 1.00 91.44 98 LEU A CA 1
ATOM 768 C C . LEU A 1 98 ? -8.826 6.050 33.614 1.00 91.44 98 LEU A C 1
ATOM 770 O O . LEU A 1 98 ? -8.077 6.434 34.506 1.00 91.44 98 LEU A O 1
ATOM 774 N N . LEU A 1 99 ? -9.912 6.740 33.252 1.00 92.31 99 LEU A N 1
ATOM 775 C CA . LEU A 1 99 ? -10.306 7.996 33.899 1.00 92.31 99 LEU A CA 1
ATOM 776 C C . LEU A 1 99 ? -10.670 7.804 35.374 1.00 92.31 99 LEU A C 1
ATOM 778 O O . LEU A 1 99 ? -10.276 8.627 36.195 1.00 92.31 99 LEU A O 1
ATOM 782 N N . LEU A 1 100 ? -11.374 6.722 35.715 1.00 92.00 100 LEU A N 1
ATOM 783 C CA . LEU A 1 100 ? -11.654 6.360 37.106 1.00 92.00 100 LEU A CA 1
ATOM 784 C C . LEU A 1 100 ? -10.360 6.085 37.872 1.00 92.00 100 LEU A C 1
ATOM 786 O O . LEU A 1 100 ? -10.162 6.661 38.934 1.00 92.00 100 LEU A O 1
ATOM 790 N N . GLY A 1 101 ? -9.434 5.316 37.294 1.00 88.25 101 GLY A N 1
ATOM 791 C CA . GLY A 1 101 ? -8.121 5.083 37.896 1.00 88.25 101 GLY A CA 1
ATOM 792 C C . GLY A 1 101 ? -7.323 6.372 38.121 1.00 88.25 101 GLY A C 1
ATOM 793 O O . GLY A 1 101 ? -6.677 6.516 39.156 1.00 88.25 101 GLY A O 1
ATOM 794 N N . PHE A 1 102 ? -7.399 7.348 37.208 1.00 88.50 102 PHE A N 1
ATOM 795 C CA . PHE A 1 102 ? -6.792 8.667 37.422 1.00 88.50 102 PHE A CA 1
ATOM 796 C C . PHE A 1 102 ? -7.505 9.486 38.503 1.00 88.50 102 PHE A C 1
ATOM 798 O O . PHE A 1 102 ? -6.839 10.181 39.268 1.00 88.50 102 PHE A O 1
ATOM 805 N N . ALA A 1 103 ? -8.834 9.419 38.581 1.00 84.56 103 ALA A N 1
ATOM 806 C CA . ALA A 1 103 ? -9.609 10.132 39.593 1.00 84.56 103 ALA A CA 1
ATOM 807 C C . ALA A 1 103 ? -9.383 9.555 41.002 1.00 84.56 103 ALA A C 1
ATOM 809 O O . ALA A 1 103 ? -9.214 10.313 41.951 1.00 84.56 103 ALA A O 1
ATOM 810 N N . GLU A 1 104 ? -9.317 8.230 41.130 1.00 83.12 104 GLU A N 1
ATOM 811 C CA . GLU A 1 104 ? -9.056 7.516 42.386 1.00 83.12 104 GLU A CA 1
ATOM 812 C C . GLU A 1 104 ? -7.580 7.594 42.805 1.00 83.12 104 GLU A C 1
ATOM 814 O O . GLU A 1 104 ? -7.268 7.681 43.991 1.00 83.12 104 GLU A O 1
ATOM 819 N N . GLY A 1 105 ? -6.664 7.600 41.832 1.00 66.12 105 GLY A N 1
ATOM 820 C CA . GLY A 1 105 ? -5.230 7.796 42.040 1.00 66.12 105 GLY A CA 1
ATOM 821 C C . GLY A 1 105 ? -4.804 9.257 42.200 1.00 66.12 105 GLY A C 1
ATOM 822 O O . GLY A 1 105 ? -3.634 9.506 42.484 1.00 66.12 105 GLY A O 1
ATOM 823 N N . SER A 1 106 ? -5.714 10.224 42.033 1.00 53.84 106 SER A N 1
ATOM 824 C CA . SER A 1 106 ? -5.454 11.620 42.387 1.00 53.84 106 SER A CA 1
ATOM 825 C C . SER A 1 106 ? -5.639 11.770 43.896 1.00 53.84 106 SER A C 1
ATOM 827 O O . SER A 1 106 ? -6.781 11.752 44.364 1.00 53.84 106 SER A O 1
ATOM 829 N N . PRO A 1 107 ? -4.565 11.926 44.696 1.00 52.22 107 PRO A N 1
ATOM 830 C CA . PRO A 1 107 ? -4.747 12.298 46.083 1.00 52.22 107 PRO A CA 1
ATOM 831 C C . PRO A 1 107 ? -5.472 13.639 46.084 1.00 52.22 107 PRO A C 1
ATOM 833 O O . PRO A 1 107 ? -5.001 14.623 45.514 1.00 52.22 107 PRO A O 1
ATOM 836 N N . SER A 1 108 ? -6.648 13.657 46.701 1.00 51.62 108 SER A N 1
ATOM 837 C CA . SER A 1 108 ? -7.370 14.875 47.037 1.00 51.62 108 SER A CA 1
ATOM 838 C C . SER A 1 108 ? -6.556 15.651 48.075 1.00 51.62 108 SER A C 1
ATOM 840 O O . SER A 1 108 ? -6.885 15.684 49.254 1.00 51.62 108 SER A O 1
ATOM 842 N N . THR A 1 109 ? -5.436 16.241 47.664 1.00 53.91 109 THR A N 1
ATOM 843 C CA . THR A 1 109 ? -4.827 17.354 48.378 1.00 53.91 109 THR A CA 1
ATOM 844 C C . THR A 1 109 ? -5.606 18.591 47.976 1.00 53.91 109 THR A C 1
ATOM 846 O O . THR A 1 109 ? -5.427 19.065 46.855 1.00 53.91 109 THR A O 1
ATOM 849 N N . LEU A 1 110 ? -6.471 19.058 48.881 1.00 48.44 110 LEU A N 1
ATOM 850 C CA . LEU A 1 110 ? -6.820 20.459 49.174 1.00 48.44 110 LEU A CA 1
ATOM 851 C C . LEU A 1 110 ? -8.290 20.572 49.614 1.00 48.44 110 LEU A C 1
ATOM 853 O O . LEU A 1 110 ? -9.162 20.918 48.821 1.00 48.44 110 LEU A O 1
ATOM 857 N N . PHE A 1 111 ? -8.523 20.316 50.901 1.00 43.00 111 PHE A N 1
ATOM 858 C CA . PHE A 1 111 ? -9.366 21.153 51.757 1.00 43.00 111 PHE A CA 1
ATOM 859 C C . PHE A 1 111 ? -8.640 21.345 53.087 1.00 43.00 111 PHE A C 1
ATOM 861 O O . PHE A 1 111 ? -8.020 20.360 53.551 1.00 43.00 111 PHE A O 1
#

Secondary structure (DSSP, 8-state):
-----------SS-HHHHHHHHHHHHHTT----HHHHHHHHHHTS--SSPPPHHHHHHHHHHHHHHHHHHHHHHHHHTS-HHHHHHHHHHHHHHHHHHHHHHHHSS-----